Protein AF-A0A1A7ZZP0-F1 (afdb_monomer_lite)

Secondary structure (DSSP, 8-state):
---SSSSTTSS-HHHHHHHHHHHHHHHTT----------TTPPPPHHHHHH----TTS-SS-SSGGGGGGG-HHHHHHHHTT--HHHHTTSTTHHHHHHT--IIIIIHHHHHHHHHTT--HHHHHHHHHH-GGGGGS-HHHHH-

Foldseek 3Di:
DPPPPPPVPPPPPPVVVVVVVVVVVVVVVDPDPDDDPDDPPDDDDPVVVVVPDDPPQDDPDDLFCVSCCVPAPQNVVLVVLVADRVLQSPDPPRSVVSVPDDCPVQPVVLVVLCVVVPDDSNCPNVCCNVPVCSSVDDVVVVVD

InterPro domains:
  IPR038538 MTERF superfamily, mitochondrial/chloroplastic [G3DSA:1.25.70.10] (67-144)

pLDDT: mean 76.79, std 19.68, range [37.91, 97.75]

Structure (mmCIF, N/CA/C/O backbone):
data_AF-A0A1A7ZZP0-F1
#
_entry.id   AF-A0A1A7ZZP0-F1
#
loop_
_atom_site.group_PDB
_atom_site.id
_atom_site.type_symbol
_atom_site.label_atom_id
_atom_site.label_alt_id
_atom_site.label_comp_id
_atom_site.label_asym_id
_atom_site.label_entity_id
_atom_site.label_seq_id
_atom_site.pdbx_PDB_ins_code
_atom_site.Cartn_x
_atom_site.Cartn_y
_atom_site.Cartn_z
_atom_site.occupancy
_atom_site.B_iso_or_equiv
_atom_site.auth_seq_id
_atom_site.auth_comp_id
_atom_site.auth_asym_id
_atom_site.auth_atom_id
_atom_site.pdbx_PDB_model_num
ATOM 1 N N . SER A 1 1 ? -6.442 55.190 -4.902 1.00 51.19 1 SER A N 1
ATOM 2 C CA . SER A 1 1 ? -6.887 53.788 -4.800 1.00 51.19 1 SER A CA 1
ATOM 3 C C . SER A 1 1 ? -5.715 52.978 -4.277 1.00 51.19 1 SER A C 1
ATOM 5 O O . SER A 1 1 ? -4.936 52.459 -5.058 1.00 51.19 1 SER A O 1
ATOM 7 N N . GLU A 1 2 ? -5.529 52.979 -2.956 1.00 49.47 2 GLU A N 1
ATOM 8 C CA . GLU A 1 2 ? -4.396 52.337 -2.263 1.00 49.47 2 GLU A CA 1
ATOM 9 C C . GLU A 1 2 ? -4.888 51.455 -1.101 1.00 49.47 2 GLU A C 1
ATOM 11 O O . GLU A 1 2 ? -4.259 51.347 -0.058 1.00 49.47 2 GLU A O 1
ATOM 16 N N . HIS A 1 3 ? -6.056 50.827 -1.255 1.00 48.59 3 HIS A N 1
ATOM 17 C CA . HIS A 1 3 ? -6.713 50.088 -0.168 1.00 48.59 3 HIS A CA 1
ATOM 18 C C . HIS A 1 3 ? -6.834 48.577 -0.407 1.00 48.59 3 HIS A C 1
ATOM 20 O O . HIS A 1 3 ? -7.658 47.923 0.221 1.00 48.59 3 HIS A O 1
ATOM 26 N N . VAL A 1 4 ? -5.998 47.994 -1.274 1.00 48.88 4 VAL A N 1
ATOM 27 C CA . VAL A 1 4 ? -6.029 46.539 -1.552 1.00 48.88 4 VAL A CA 1
ATOM 28 C C . VAL A 1 4 ? -4.700 45.803 -1.359 1.00 48.88 4 VAL A C 1
ATOM 30 O O . VAL A 1 4 ? -4.682 44.581 -1.413 1.00 48.88 4 VAL A O 1
ATOM 33 N N . ILE A 1 5 ? -3.599 46.487 -1.027 1.00 48.59 5 ILE A N 1
ATOM 34 C CA . ILE A 1 5 ? -2.284 45.824 -0.855 1.00 48.59 5 ILE A CA 1
ATOM 35 C C . ILE A 1 5 ? -1.982 45.484 0.626 1.00 48.59 5 ILE A C 1
ATOM 37 O O . ILE A 1 5 ? -1.009 44.802 0.938 1.00 48.59 5 ILE A O 1
ATOM 41 N N . SER A 1 6 ? -2.841 45.879 1.574 1.00 49.38 6 SER A N 1
ATOM 42 C CA . SER A 1 6 ? -2.564 45.735 3.016 1.00 49.38 6 SER A CA 1
ATOM 43 C C . SER A 1 6 ? -3.443 44.721 3.765 1.00 49.38 6 SER A C 1
ATOM 45 O O . SER A 1 6 ? -3.726 44.916 4.944 1.00 49.38 6 SER A O 1
ATOM 47 N N . LEU A 1 7 ? -3.861 43.626 3.125 1.00 43.75 7 LEU A N 1
ATOM 48 C CA . LEU A 1 7 ? -4.550 42.518 3.821 1.00 43.75 7 LEU A CA 1
ATOM 49 C C . LEU A 1 7 ? -3.836 41.162 3.695 1.00 43.75 7 LEU A C 1
ATOM 51 O O . LEU A 1 7 ? -4.050 40.284 4.522 1.00 43.75 7 LEU A O 1
ATOM 55 N N . GLY A 1 8 ? -2.892 41.016 2.760 1.00 41.84 8 GLY A N 1
ATOM 56 C CA . GLY A 1 8 ? -2.100 39.787 2.595 1.00 41.84 8 GLY A CA 1
ATOM 57 C C . GLY A 1 8 ? -0.967 39.585 3.611 1.00 41.84 8 GLY A C 1
ATOM 58 O O . GLY A 1 8 ? -0.244 38.602 3.517 1.00 41.84 8 GLY A O 1
ATOM 59 N N . ARG A 1 9 ? -0.771 40.502 4.572 1.00 48.88 9 ARG A N 1
ATOM 60 C CA . ARG A 1 9 ? 0.342 40.446 5.547 1.00 48.88 9 ARG A CA 1
ATOM 61 C C . ARG A 1 9 ? -0.066 40.111 6.987 1.00 48.88 9 ARG A C 1
ATOM 63 O O . ARG A 1 9 ? 0.804 40.068 7.852 1.00 48.88 9 ARG A O 1
ATOM 70 N N . TYR A 1 10 ? -1.348 39.849 7.256 1.00 50.09 10 TYR A N 1
ATOM 71 C C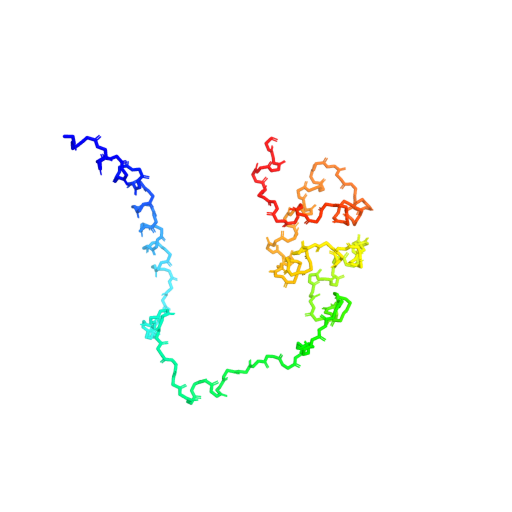A . TYR A 1 10 ? -1.863 39.769 8.634 1.00 50.09 10 TYR A CA 1
ATOM 72 C C . TYR A 1 10 ? -2.475 38.429 9.075 1.00 50.09 10 TYR A C 1
ATOM 74 O O . TYR A 1 10 ? -3.096 38.376 10.130 1.00 50.09 10 TYR A O 1
ATOM 82 N N . LEU A 1 11 ? -2.255 37.326 8.349 1.00 47.84 11 LEU A N 1
ATOM 83 C CA . LEU A 1 11 ? -2.741 35.991 8.754 1.00 47.84 11 LEU A CA 1
ATOM 84 C C . LEU A 1 11 ? -1.645 34.911 8.768 1.00 47.84 11 LEU A C 1
ATOM 86 O O . LEU A 1 11 ? -1.884 33.761 8.428 1.00 47.84 11 LEU A O 1
ATOM 90 N N . MET A 1 12 ? -0.430 35.273 9.183 1.00 48.59 12 MET A N 1
ATOM 91 C CA . MET A 1 12 ? 0.677 34.317 9.378 1.00 48.59 12 MET A CA 1
ATOM 92 C C . MET A 1 12 ? 1.446 34.541 10.691 1.00 48.59 12 MET A C 1
ATOM 94 O O . MET A 1 12 ? 2.585 34.109 10.831 1.00 48.59 12 MET A O 1
ATOM 98 N N . GLN A 1 13 ? 0.843 35.238 11.659 1.00 52.41 13 GLN A N 1
ATOM 99 C CA . GLN A 1 13 ? 1.555 35.697 12.858 1.00 52.41 13 GLN A CA 1
ATOM 100 C C . GLN A 1 13 ? 1.585 34.722 14.060 1.00 52.41 13 GLN A C 1
ATOM 102 O O . GLN A 1 13 ? 2.549 34.817 14.810 1.00 52.41 13 GLN A O 1
ATOM 107 N N . PRO A 1 14 ? 0.665 33.752 14.281 1.00 48.62 14 PRO A N 1
ATOM 108 C CA . PRO A 1 14 ? 0.829 32.832 15.418 1.00 48.62 14 PRO A CA 1
ATOM 109 C C . PRO A 1 14 ? 1.631 31.563 15.078 1.00 48.62 14 PRO A C 1
ATOM 111 O O . PRO A 1 14 ? 2.286 30.997 15.950 1.00 48.62 14 PRO A O 1
ATOM 114 N N . PHE A 1 15 ? 1.632 31.122 13.814 1.00 45.06 15 PHE A N 1
ATOM 115 C CA . PHE A 1 15 ? 2.293 29.868 13.424 1.00 45.06 15 PHE A CA 1
ATOM 116 C C . PHE A 1 15 ? 3.812 29.981 13.369 1.00 45.06 15 PHE A C 1
ATOM 118 O O . PHE A 1 15 ? 4.506 29.005 13.635 1.00 45.06 15 PHE A O 1
ATOM 125 N N . LYS A 1 16 ? 4.342 31.172 13.067 1.00 46.69 16 LYS A N 1
ATOM 126 C CA . LYS A 1 16 ? 5.789 31.367 12.978 1.00 46.69 16 LYS A CA 1
ATOM 127 C C . LYS A 1 16 ? 6.451 31.270 14.350 1.00 46.69 16 LYS A C 1
ATOM 129 O O . LYS A 1 16 ? 7.468 30.604 14.478 1.00 46.69 16 LYS A O 1
ATOM 134 N N . THR A 1 17 ? 5.833 31.846 15.379 1.00 47.41 17 THR A N 1
ATOM 135 C CA . THR A 1 17 ? 6.337 31.752 16.755 1.00 47.41 17 THR A CA 1
ATOM 136 C C . THR A 1 17 ? 6.251 30.325 17.285 1.00 47.41 17 THR A C 1
ATOM 138 O O . THR A 1 17 ? 7.213 29.842 17.868 1.00 47.41 17 THR A O 1
ATOM 141 N N . LEU A 1 18 ? 5.144 29.614 17.030 1.00 50.06 18 LEU A N 1
ATOM 142 C CA . LEU A 1 18 ? 4.997 28.227 17.478 1.00 50.06 18 LEU A CA 1
ATOM 143 C C . LEU A 1 18 ? 5.987 27.283 16.773 1.00 50.06 18 LEU A C 1
ATOM 145 O O . LEU A 1 18 ? 6.545 26.400 17.415 1.00 50.06 18 LEU A O 1
ATOM 149 N N . PHE A 1 19 ? 6.251 27.503 15.480 1.00 55.66 19 PHE A N 1
ATOM 150 C CA . PHE A 1 19 ? 7.248 26.744 14.722 1.00 55.66 19 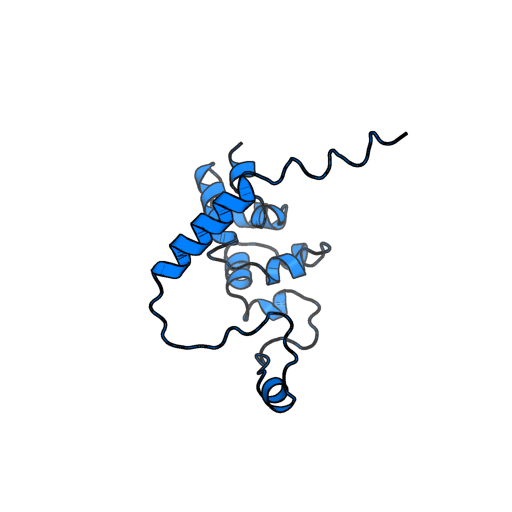PHE A CA 1
ATOM 151 C C . PHE A 1 19 ? 8.677 27.000 15.223 1.00 55.66 19 PHE A C 1
ATOM 153 O O . PHE A 1 19 ? 9.447 26.057 15.363 1.00 55.66 19 PHE A O 1
ATOM 160 N N . ILE A 1 20 ? 9.011 28.252 15.559 1.00 54.09 20 ILE A N 1
ATOM 161 C CA . ILE A 1 20 ? 10.326 28.610 16.114 1.00 54.09 20 ILE A CA 1
ATOM 162 C C . ILE A 1 20 ? 10.528 27.953 17.486 1.00 54.09 20 ILE A C 1
ATOM 164 O O . ILE A 1 20 ? 11.536 27.284 17.689 1.00 54.09 20 ILE A O 1
ATOM 168 N N . VAL A 1 21 ? 9.545 28.035 18.387 1.00 52.88 21 VAL A N 1
ATOM 169 C CA . VAL A 1 21 ? 9.645 27.428 19.728 1.00 52.88 21 VAL A CA 1
ATOM 170 C C . VAL A 1 21 ? 9.718 25.895 19.655 1.00 52.88 21 VAL A C 1
ATOM 172 O O . VAL A 1 21 ? 10.458 25.277 20.418 1.00 52.88 21 VAL A O 1
ATOM 175 N N . LEU A 1 22 ? 9.009 25.264 18.710 1.00 52.28 22 LEU A N 1
ATOM 176 C CA . LEU A 1 22 ? 9.117 23.821 18.462 1.00 52.28 22 LEU A CA 1
ATOM 177 C C . LEU A 1 22 ? 10.481 2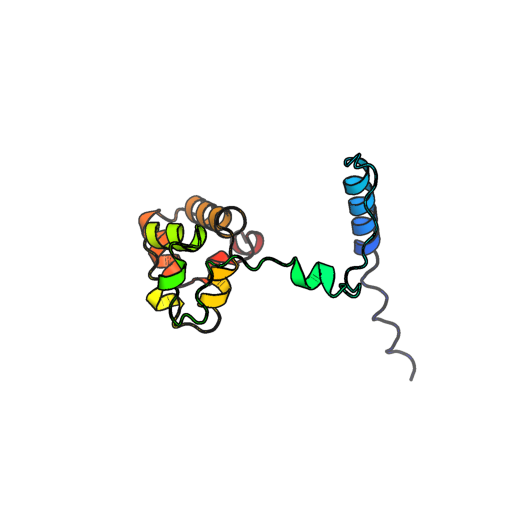3.432 17.874 1.00 52.28 22 LEU A C 1
ATOM 179 O O . LEU A 1 22 ? 11.007 22.386 18.249 1.00 52.28 22 LEU A O 1
ATOM 183 N N . SER A 1 23 ? 11.072 24.269 17.011 1.00 53.06 23 SER A N 1
ATOM 184 C CA . SER A 1 23 ? 12.432 24.044 16.504 1.00 53.06 23 SER A CA 1
ATOM 185 C C . SER A 1 23 ? 13.493 24.189 17.596 1.00 53.06 23 SER A C 1
ATOM 187 O O . SER A 1 23 ? 14.380 23.348 17.680 1.00 53.06 23 SER A O 1
ATOM 189 N N . GLU A 1 24 ? 13.361 25.172 18.494 1.00 53.31 24 GLU A N 1
ATOM 190 C CA . GLU A 1 24 ? 14.285 25.363 19.620 1.00 53.31 24 GLU A CA 1
ATOM 191 C C . GLU A 1 24 ? 14.199 24.207 20.632 1.00 53.31 24 GLU A C 1
ATOM 193 O O . GLU A 1 24 ? 15.219 23.776 21.169 1.00 53.31 24 GLU A O 1
ATOM 198 N N . PHE A 1 25 ? 13.002 23.650 20.855 1.00 51.91 25 PHE A N 1
ATOM 199 C CA . PHE A 1 25 ? 12.802 22.520 21.770 1.00 51.91 25 PHE A CA 1
ATOM 200 C C . PHE A 1 25 ? 13.309 21.182 21.205 1.00 51.91 25 PHE A C 1
ATOM 202 O O . PHE A 1 25 ? 13.854 20.371 21.952 1.00 51.91 25 PHE A O 1
ATOM 209 N N . LEU A 1 26 ? 13.169 20.940 19.895 1.00 48.72 26 LEU A N 1
ATOM 210 C CA . LEU A 1 26 ? 13.696 19.725 19.254 1.00 48.72 26 LEU A CA 1
ATOM 211 C C . LEU A 1 26 ? 15.223 19.746 19.113 1.00 48.72 26 LEU A C 1
ATOM 213 O O . LEU A 1 26 ? 15.847 18.688 19.159 1.00 48.72 26 LEU A O 1
ATOM 217 N N . PHE A 1 27 ? 15.828 20.928 18.981 1.00 46.44 27 PHE A N 1
ATOM 218 C CA . PHE A 1 27 ? 17.273 21.058 18.796 1.00 46.44 27 PHE A CA 1
ATOM 219 C C . PHE A 1 27 ? 18.064 20.848 20.099 1.00 46.44 27 PHE A C 1
ATOM 221 O O . PHE A 1 27 ? 19.194 20.374 20.062 1.00 46.44 27 PHE A O 1
ATOM 228 N N . SER A 1 28 ? 17.472 21.111 21.274 1.00 42.75 28 SER A N 1
ATOM 229 C CA . SER A 1 28 ? 18.193 21.025 22.558 1.00 42.75 28 SER A CA 1
ATOM 230 C C . SER A 1 28 ? 18.411 19.598 23.095 1.00 42.75 28 SER A C 1
ATOM 232 O O . SER A 1 28 ? 19.085 19.448 24.114 1.00 42.75 28 SER A O 1
ATOM 234 N N . SER A 1 29 ? 17.839 18.559 22.475 1.00 43.19 29 SER A N 1
ATOM 235 C CA . SER A 1 29 ? 17.982 17.163 22.938 1.00 43.19 29 SER A CA 1
ATOM 236 C C . SER A 1 29 ? 18.938 16.327 22.085 1.00 43.19 29 SER A C 1
ATOM 238 O O . SER A 1 29 ? 19.056 15.119 22.312 1.00 43.19 29 SER A O 1
ATOM 240 N N . VAL A 1 30 ? 19.611 16.931 21.108 1.00 37.91 30 VAL A N 1
ATOM 241 C CA . VAL A 1 30 ? 20.543 16.218 20.241 1.00 37.91 30 VAL A CA 1
ATOM 242 C C . VAL A 1 30 ? 21.930 16.800 20.458 1.00 37.91 30 VAL A C 1
ATOM 244 O O . VAL A 1 30 ? 22.353 17.729 19.782 1.00 37.91 30 VAL A O 1
ATOM 247 N N . ASP A 1 31 ? 22.614 16.260 21.463 1.00 47.94 31 ASP A N 1
ATOM 248 C CA . ASP A 1 31 ? 24.042 16.475 21.678 1.00 47.94 31 ASP A CA 1
ATOM 249 C C . ASP A 1 31 ? 24.784 15.719 20.559 1.00 47.94 31 ASP A C 1
ATOM 251 O O . ASP A 1 31 ? 25.123 14.541 20.681 1.00 47.94 31 ASP A O 1
ATOM 255 N N . LEU A 1 32 ? 24.879 16.355 19.389 1.00 44.91 32 LEU A N 1
ATOM 256 C CA . LEU A 1 32 ? 25.627 15.880 18.228 1.00 44.91 32 LEU A CA 1
ATOM 257 C C . LEU A 1 32 ? 26.712 16.909 17.925 1.00 44.91 32 LEU A C 1
ATOM 259 O O . LEU A 1 32 ? 26.498 17.879 17.199 1.00 44.91 32 LEU A O 1
ATOM 263 N N . ASP A 1 33 ? 27.877 16.680 18.524 1.00 48.12 33 ASP A N 1
ATOM 264 C CA . ASP A 1 33 ? 29.120 17.354 18.180 1.00 48.12 33 ASP A CA 1
ATOM 265 C C . ASP A 1 33 ? 29.374 17.278 16.664 1.00 48.12 33 ASP A C 1
ATOM 267 O O . ASP A 1 33 ? 29.488 16.194 16.096 1.00 48.12 33 ASP A O 1
ATOM 271 N N . VAL A 1 34 ? 29.513 18.463 16.059 1.00 58.81 34 VAL A N 1
ATOM 272 C CA . VAL A 1 34 ? 30.130 18.755 14.753 1.00 58.81 34 VAL A CA 1
ATOM 273 C C . VAL A 1 34 ? 29.573 17.971 13.556 1.00 58.81 34 VAL A C 1
ATOM 275 O O . VAL A 1 34 ? 30.015 16.870 13.241 1.00 58.81 34 VAL A O 1
ATOM 278 N N . ALA A 1 35 ? 28.714 18.624 12.773 1.00 48.81 35 ALA A N 1
ATOM 279 C CA . ALA A 1 35 ? 28.639 18.407 11.329 1.00 48.81 35 ALA A CA 1
ATOM 280 C C . ALA A 1 35 ? 28.104 19.675 10.649 1.00 48.81 35 ALA A C 1
ATOM 282 O O . ALA A 1 35 ? 27.198 20.324 11.165 1.00 48.81 35 ALA A O 1
ATOM 283 N N . GLU A 1 36 ? 28.730 20.049 9.538 1.00 55.72 36 GLU A N 1
ATOM 284 C CA . GLU A 1 36 ? 28.568 21.320 8.831 1.00 55.72 36 GLU A CA 1
ATOM 285 C C . GLU A 1 36 ? 27.107 21.615 8.443 1.00 55.72 36 GLU A C 1
ATOM 287 O O . GLU A 1 36 ? 26.354 20.721 8.051 1.00 55.72 36 GLU A O 1
ATOM 292 N N . GLU A 1 37 ? 26.698 22.883 8.558 1.00 54.84 37 GLU A N 1
ATOM 293 C CA . GLU A 1 37 ? 25.401 23.372 8.077 1.00 54.84 37 GLU A CA 1
ATOM 294 C C . GLU A 1 37 ? 25.373 23.351 6.537 1.00 54.84 37 GLU A C 1
ATOM 296 O O . GLU A 1 37 ? 25.539 24.383 5.890 1.00 54.84 37 GLU A O 1
ATOM 301 N N . TYR A 1 38 ? 25.172 22.179 5.931 1.00 59.47 38 TYR A N 1
ATOM 302 C CA . TYR A 1 38 ? 24.976 22.068 4.485 1.00 59.47 38 TYR A CA 1
ATOM 303 C C . TYR A 1 38 ? 23.675 22.767 4.084 1.00 59.47 38 TYR A C 1
ATOM 305 O O . TYR A 1 38 ? 22.586 22.468 4.592 1.00 59.47 38 TYR A O 1
ATOM 313 N N . SER A 1 39 ? 23.774 23.718 3.157 1.00 70.06 39 SER A N 1
ATOM 314 C CA . SER A 1 39 ? 22.596 24.397 2.626 1.00 70.06 39 SER A CA 1
ATOM 315 C C . SER A 1 39 ? 21.856 23.453 1.681 1.00 70.06 39 SER A C 1
ATOM 317 O O . SER A 1 39 ? 22.466 22.790 0.850 1.00 70.06 39 SER A O 1
ATOM 319 N N . ALA A 1 40 ? 20.522 23.417 1.738 1.00 73.19 40 ALA A N 1
ATOM 320 C CA . ALA A 1 40 ? 19.711 22.491 0.934 1.00 73.19 40 ALA A CA 1
ATOM 321 C C . ALA A 1 40 ? 19.874 22.638 -0.601 1.00 73.19 40 ALA A C 1
ATOM 323 O O . ALA A 1 40 ? 19.337 21.818 -1.343 1.00 73.19 40 ALA A O 1
ATOM 324 N N . LEU A 1 41 ? 20.563 23.685 -1.074 1.00 72.94 41 LEU A N 1
ATOM 325 C CA . LEU A 1 41 ? 20.848 23.969 -2.487 1.00 72.94 41 LEU A CA 1
ATOM 326 C C . LEU A 1 41 ? 22.353 24.086 -2.785 1.00 72.94 41 LEU A C 1
ATOM 328 O O . LEU A 1 41 ? 22.733 24.754 -3.745 1.00 72.94 41 LEU A O 1
ATOM 332 N N . GLU A 1 42 ? 23.208 23.508 -1.949 1.00 79.75 42 GLU A N 1
ATOM 333 C CA . GLU A 1 42 ? 24.646 23.501 -2.196 1.00 79.75 42 GLU A CA 1
ATOM 334 C C . GLU A 1 42 ? 24.999 22.655 -3.428 1.00 79.75 42 GLU A C 1
ATOM 336 O O . GLU A 1 42 ? 24.393 21.613 -3.692 1.00 79.75 42 GLU A O 1
ATOM 341 N N . GLU A 1 43 ? 25.938 23.157 -4.230 1.00 82.00 43 GLU A N 1
ATOM 342 C CA . GLU A 1 43 ? 26.407 22.477 -5.434 1.00 82.00 43 GLU A CA 1
ATOM 343 C C . GLU A 1 43 ? 27.270 21.281 -5.025 1.00 82.00 43 GLU A C 1
ATOM 345 O O . GLU A 1 43 ? 28.269 21.438 -4.327 1.00 82.00 43 GLU A O 1
ATOM 350 N N . ILE A 1 44 ? 26.862 20.084 -5.443 1.00 81.38 44 ILE A N 1
ATOM 351 C CA . ILE A 1 44 ? 27.584 18.845 -5.148 1.00 81.38 44 ILE A CA 1
ATOM 352 C C . ILE A 1 44 ? 28.812 18.771 -6.061 1.00 81.38 44 ILE A C 1
ATOM 354 O O . ILE A 1 44 ? 28.700 18.988 -7.269 1.00 81.38 44 ILE A O 1
ATOM 358 N N . SER A 1 45 ? 29.965 18.435 -5.486 1.00 84.31 45 SER A N 1
ATOM 359 C CA . SER A 1 45 ? 31.217 18.231 -6.220 1.00 84.31 45 SER A CA 1
ATOM 360 C C . SER A 1 45 ? 31.175 16.982 -7.124 1.00 84.31 45 SER A C 1
ATOM 362 O O . SER A 1 45 ? 30.403 16.048 -6.884 1.00 84.31 45 SER A O 1
ATOM 364 N N . ASP A 1 46 ? 32.002 16.932 -8.176 1.00 80.44 46 ASP A N 1
ATOM 365 C CA . ASP A 1 46 ? 32.035 15.798 -9.120 1.00 80.44 46 ASP A CA 1
ATOM 366 C C . ASP A 1 46 ? 32.393 14.472 -8.415 1.00 80.44 46 ASP A C 1
ATOM 368 O O . ASP A 1 46 ? 31.891 13.399 -8.770 1.00 80.44 46 ASP A O 1
ATOM 372 N N . GLU A 1 47 ? 33.246 14.536 -7.390 1.00 81.88 47 GLU A N 1
ATOM 373 C CA . GLU A 1 47 ? 33.652 13.400 -6.568 1.00 81.88 47 GLU A CA 1
ATOM 374 C C . GLU A 1 47 ? 32.525 12.869 -5.673 1.00 81.88 47 GLU A C 1
ATOM 376 O O . GLU A 1 47 ? 32.357 11.651 -5.558 1.00 81.88 47 GLU A O 1
ATOM 381 N N . GLU A 1 48 ? 31.718 13.750 -5.080 1.00 76.88 48 GLU A N 1
ATOM 382 C CA . GLU A 1 48 ? 30.562 13.359 -4.272 1.00 76.88 48 GLU A CA 1
ATOM 383 C C . GLU A 1 48 ? 29.434 12.826 -5.145 1.00 76.88 48 GLU A C 1
ATOM 385 O O . GLU A 1 48 ? 28.816 11.814 -4.804 1.00 76.88 48 GLU A O 1
ATOM 390 N N . ALA A 1 49 ? 29.214 13.437 -6.311 1.00 79.62 49 ALA A N 1
ATOM 391 C CA . ALA A 1 49 ? 28.250 12.956 -7.291 1.00 79.62 49 ALA A CA 1
ATOM 392 C C . ALA A 1 49 ? 28.556 11.508 -7.717 1.00 79.62 49 ALA A C 1
ATOM 394 O O . ALA A 1 49 ? 27.643 10.684 -7.819 1.00 79.62 49 ALA A O 1
ATOM 395 N N . ALA A 1 50 ? 29.836 11.164 -7.894 1.00 77.50 50 ALA A N 1
ATOM 396 C CA . ALA A 1 50 ? 30.271 9.802 -8.207 1.00 77.50 50 ALA A CA 1
ATOM 397 C C . ALA A 1 50 ? 30.046 8.796 -7.056 1.00 77.50 50 ALA A C 1
ATOM 399 O O . ALA A 1 50 ? 29.977 7.589 -7.301 1.00 77.50 50 ALA A O 1
ATOM 400 N N . GLY A 1 51 ? 29.916 9.273 -5.812 1.00 73.44 51 GLY A N 1
ATOM 401 C CA . GLY A 1 51 ? 29.643 8.463 -4.622 1.00 73.44 51 GLY A CA 1
ATOM 402 C C . GLY A 1 51 ? 28.160 8.157 -4.379 1.00 73.44 51 GLY A C 1
ATOM 403 O O . GLY A 1 51 ? 27.844 7.294 -3.555 1.00 73.44 51 GLY A O 1
ATOM 404 N N . ILE A 1 52 ? 27.242 8.816 -5.098 1.00 72.81 52 ILE A N 1
ATOM 405 C CA . ILE A 1 52 ? 25.797 8.584 -4.983 1.00 72.81 52 ILE A CA 1
ATOM 406 C C . ILE A 1 52 ? 25.462 7.203 -5.564 1.00 72.81 52 ILE A C 1
ATOM 408 O O . ILE A 1 52 ? 25.230 7.021 -6.759 1.00 72.81 52 ILE A O 1
ATOM 412 N N . SER A 1 53 ? 25.430 6.198 -4.692 1.00 68.50 53 SER A N 1
ATOM 413 C CA . SER A 1 53 ? 25.051 4.836 -5.057 1.00 68.50 53 SER A CA 1
ATOM 414 C C . SER A 1 53 ? 23.538 4.743 -5.226 1.00 68.50 53 SER A C 1
ATOM 416 O O . SER A 1 53 ? 22.783 4.752 -4.251 1.00 68.50 53 SER A O 1
ATOM 418 N N . ILE A 1 54 ? 23.073 4.638 -6.472 1.00 66.25 54 ILE A N 1
ATOM 419 C CA . ILE A 1 54 ? 21.678 4.280 -6.730 1.00 66.25 54 ILE A CA 1
ATOM 420 C C . ILE A 1 54 ? 21.512 2.794 -6.396 1.00 66.25 54 ILE A C 1
ATOM 422 O O . ILE A 1 54 ? 22.232 1.966 -6.963 1.00 66.25 54 ILE A O 1
ATOM 426 N N . PRO A 1 55 ? 20.571 2.408 -5.512 1.00 59.84 55 PRO A N 1
ATOM 427 C CA . PRO A 1 55 ? 20.343 1.004 -5.210 1.00 59.84 55 PRO A CA 1
ATOM 428 C C . PRO A 1 55 ? 19.989 0.258 -6.503 1.00 59.84 55 PRO A C 1
ATOM 430 O O . PRO A 1 55 ? 18.949 0.498 -7.117 1.00 59.84 55 PRO A O 1
ATOM 433 N N . ALA A 1 56 ? 20.857 -0.678 -6.899 1.00 60.34 56 ALA A N 1
ATOM 434 C CA . ALA A 1 56 ? 20.818 -1.400 -8.177 1.00 60.34 56 ALA A CA 1
ATOM 435 C C . ALA A 1 56 ? 19.555 -2.257 -8.406 1.00 60.34 56 ALA A C 1
ATOM 437 O O . ALA A 1 56 ? 19.418 -2.913 -9.436 1.00 60.34 56 ALA A O 1
ATOM 438 N N . ASN A 1 57 ? 18.629 -2.284 -7.447 1.00 62.47 57 ASN A N 1
ATOM 439 C CA . ASN A 1 57 ? 17.451 -3.134 -7.489 1.00 62.47 57 ASN A CA 1
ATOM 440 C C . ASN A 1 57 ? 16.249 -2.482 -8.193 1.00 62.47 57 ASN A C 1
ATOM 442 O O . ASN A 1 57 ? 15.218 -3.126 -8.338 1.00 62.47 57 ASN A O 1
ATOM 446 N N . ILE A 1 58 ? 16.302 -1.232 -8.649 1.00 58.53 58 ILE A N 1
ATOM 447 C CA . ILE A 1 58 ? 15.140 -0.620 -9.317 1.00 58.53 58 ILE A CA 1
ATOM 448 C C . ILE A 1 58 ? 15.119 -1.062 -10.796 1.00 58.53 58 ILE A C 1
ATOM 450 O O . ILE A 1 58 ? 16.110 -0.854 -11.494 1.00 58.53 58 ILE A O 1
ATOM 454 N N . PRO A 1 59 ? 14.035 -1.692 -11.305 1.00 58.38 59 PRO A N 1
ATOM 455 C CA . PRO A 1 59 ? 13.955 -2.042 -12.718 1.00 58.38 59 PRO A CA 1
ATOM 456 C C . PRO A 1 59 ? 14.031 -0.763 -13.577 1.00 58.38 59 PRO A C 1
ATOM 458 O O . PRO A 1 59 ? 13.332 0.203 -13.265 1.00 58.38 59 PRO A O 1
ATOM 461 N N . PRO A 1 60 ? 14.836 -0.746 -14.657 1.00 59.41 60 PRO A N 1
ATOM 462 C CA . PRO A 1 60 ? 15.155 0.470 -15.418 1.00 59.41 60 PRO A CA 1
ATOM 463 C C . PRO A 1 60 ? 13.944 1.093 -16.132 1.00 59.41 60 PRO A C 1
ATOM 465 O O . PRO A 1 60 ? 13.923 2.292 -16.386 1.00 59.41 60 PRO A O 1
ATOM 468 N N . ALA A 1 61 ? 12.920 0.292 -16.423 1.00 58.53 61 ALA A N 1
ATOM 469 C CA . ALA A 1 61 ? 11.581 0.732 -16.785 1.00 58.53 61 ALA A CA 1
ATOM 470 C C . ALA A 1 61 ? 10.644 -0.450 -16.539 1.00 58.53 61 ALA A C 1
ATOM 472 O O . ALA A 1 61 ? 10.791 -1.497 -17.167 1.00 58.53 61 ALA A O 1
ATOM 473 N N . SER A 1 62 ? 9.706 -0.306 -15.611 1.00 57.12 62 SER A N 1
ATOM 474 C CA . SER A 1 62 ? 8.655 -1.297 -15.407 1.00 57.12 62 SER A CA 1
ATOM 475 C C . SER A 1 62 ? 7.307 -0.678 -15.746 1.00 57.12 62 SER A C 1
ATOM 477 O O . SER A 1 62 ? 7.031 0.482 -15.436 1.00 57.12 62 SER A O 1
ATOM 479 N N . ASN A 1 63 ? 6.479 -1.464 -16.424 1.00 66.81 63 ASN A N 1
ATOM 480 C CA . ASN A 1 63 ? 5.111 -1.120 -16.788 1.00 66.81 63 ASN A CA 1
ATOM 481 C C . ASN A 1 63 ? 4.080 -1.736 -15.828 1.00 66.81 63 ASN A C 1
ATOM 483 O O . ASN A 1 63 ? 2.882 -1.571 -16.058 1.00 66.81 63 ASN A O 1
ATOM 487 N N . SER A 1 64 ? 4.517 -2.441 -14.775 1.00 82.44 64 SER A N 1
ATOM 488 C CA . SER A 1 64 ? 3.619 -3.089 -13.821 1.00 82.44 64 SER A CA 1
ATOM 489 C C . SER A 1 64 ? 4.139 -3.037 -12.390 1.00 82.44 64 SER A C 1
ATOM 491 O O . SER A 1 64 ? 5.301 -3.306 -12.104 1.00 82.44 64 SER A O 1
ATOM 493 N N . LEU A 1 65 ? 3.227 -2.809 -11.444 1.00 85.56 65 LEU A N 1
ATOM 494 C CA . LEU A 1 65 ? 3.531 -2.878 -10.014 1.00 85.56 65 LEU A CA 1
ATOM 495 C C . LEU A 1 65 ? 4.038 -4.260 -9.583 1.00 85.56 65 LEU A C 1
ATOM 497 O O . LEU A 1 65 ? 4.700 -4.362 -8.552 1.00 85.56 65 LEU A O 1
ATOM 501 N N . ARG A 1 66 ? 3.755 -5.313 -10.363 1.00 84.12 66 ARG A N 1
ATOM 502 C CA . ARG A 1 66 ? 4.244 -6.673 -10.100 1.00 84.12 66 ARG A CA 1
ATOM 503 C C . ARG A 1 66 ? 5.765 -6.734 -9.972 1.00 84.12 66 ARG A C 1
ATOM 505 O O . ARG A 1 66 ? 6.248 -7.400 -9.065 1.00 84.12 66 ARG A O 1
ATOM 512 N N . ASP A 1 67 ? 6.501 -5.988 -10.793 1.00 85.25 67 ASP A N 1
ATOM 513 C CA . ASP A 1 67 ? 7.973 -6.027 -10.807 1.00 85.25 67 ASP A CA 1
ATOM 514 C C . ASP A 1 67 ? 8.607 -5.383 -9.559 1.00 85.25 67 ASP A C 1
ATOM 516 O O . ASP A 1 67 ? 9.819 -5.482 -9.336 1.00 85.25 67 ASP A O 1
ATOM 520 N N . TYR A 1 68 ? 7.790 -4.706 -8.745 1.00 83.31 68 TYR A N 1
ATOM 521 C CA . TYR A 1 68 ? 8.193 -4.043 -7.508 1.00 83.31 68 TYR A CA 1
ATOM 522 C C . TYR A 1 68 ? 7.727 -4.769 -6.245 1.00 83.31 68 TYR A C 1
ATOM 524 O O . TYR A 1 68 ? 8.141 -4.376 -5.156 1.00 83.31 68 TYR A O 1
ATOM 532 N N . VAL A 1 69 ? 6.885 -5.806 -6.354 1.00 86.25 69 VAL A N 1
ATOM 533 C CA . VAL A 1 69 ? 6.331 -6.502 -5.178 1.00 86.25 69 VAL A CA 1
ATOM 534 C C . VAL A 1 69 ? 7.457 -7.046 -4.303 1.00 86.25 69 VAL A C 1
ATOM 536 O O . VAL A 1 69 ? 7.505 -6.716 -3.123 1.00 86.25 69 VAL A O 1
ATOM 539 N N . ASP A 1 70 ? 8.433 -7.733 -4.897 1.00 82.56 70 ASP A N 1
ATOM 540 C CA . ASP A 1 70 ? 9.569 -8.330 -4.176 1.00 82.56 70 ASP A CA 1
ATOM 541 C C . ASP A 1 70 ? 10.563 -7.293 -3.613 1.00 82.56 70 ASP A C 1
ATOM 543 O O . ASP A 1 70 ? 11.534 -7.643 -2.946 1.00 82.56 70 ASP A O 1
ATOM 547 N N . LYS A 1 71 ? 10.345 -6.004 -3.897 1.00 86.94 71 LYS A N 1
ATOM 548 C CA . LYS A 1 71 ? 11.250 -4.893 -3.563 1.00 86.94 71 LYS A CA 1
ATOM 549 C C . LYS A 1 71 ? 10.633 -3.904 -2.580 1.00 86.94 71 LYS A C 1
ATOM 551 O O . LYS A 1 71 ? 11.356 -3.127 -1.967 1.00 86.94 71 LYS A O 1
ATOM 556 N N . SER A 1 72 ? 9.309 -3.915 -2.451 1.00 90.00 72 SER A N 1
ATOM 557 C CA . SER A 1 72 ? 8.548 -3.027 -1.580 1.00 90.00 72 SER A CA 1
ATOM 558 C C . SER A 1 72 ? 7.770 -3.853 -0.565 1.00 90.00 72 SER A C 1
ATOM 560 O O . SER A 1 72 ? 6.831 -4.579 -0.909 1.00 90.00 72 SER A O 1
ATOM 562 N N . GLU A 1 73 ? 8.127 -3.693 0.708 1.00 94.25 73 GLU A N 1
ATOM 563 C CA . GLU A 1 73 ? 7.393 -4.295 1.821 1.00 94.25 73 GLU A CA 1
ATOM 564 C C . GLU A 1 73 ? 5.912 -3.885 1.793 1.00 94.25 73 GLU A C 1
ATOM 566 O O . GLU A 1 73 ? 5.026 -4.726 1.964 1.00 94.25 73 GLU A O 1
ATOM 571 N N . THR A 1 74 ? 5.634 -2.612 1.492 1.00 96.31 74 THR A N 1
ATOM 572 C CA . THR A 1 74 ? 4.276 -2.078 1.356 1.00 96.31 74 THR A CA 1
ATOM 573 C C . THR A 1 74 ? 3.477 -2.833 0.298 1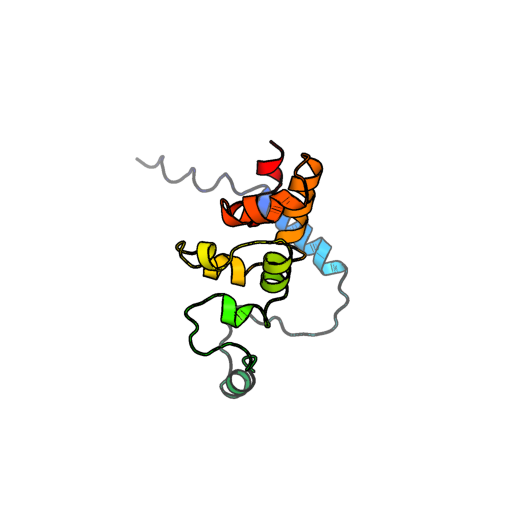.00 96.31 74 THR A C 1
ATOM 575 O O . THR A 1 74 ? 2.389 -3.330 0.593 1.00 96.31 74 THR A O 1
ATOM 578 N N . LEU A 1 75 ? 4.006 -2.975 -0.923 1.00 96.12 75 LEU A N 1
ATOM 579 C CA . LEU A 1 75 ? 3.306 -3.690 -1.995 1.00 96.12 75 LEU A CA 1
ATOM 580 C C . LEU A 1 75 ? 3.116 -5.175 -1.667 1.00 96.12 75 LEU A C 1
ATOM 582 O O . LEU A 1 75 ? 2.025 -5.703 -1.890 1.00 96.12 75 LEU A O 1
ATOM 586 N N . THR A 1 76 ? 4.127 -5.827 -1.084 1.00 95.75 76 THR A N 1
ATOM 587 C CA . THR A 1 76 ? 4.025 -7.220 -0.619 1.00 95.75 76 THR A CA 1
ATOM 588 C C . THR A 1 76 ? 2.872 -7.392 0.369 1.00 95.75 76 THR A C 1
ATOM 590 O O . THR A 1 76 ? 2.009 -8.254 0.184 1.00 95.75 76 THR A O 1
ATOM 593 N N . LYS A 1 77 ? 2.796 -6.541 1.395 1.00 96.50 77 LYS A N 1
ATOM 594 C CA . LYS A 1 77 ? 1.735 -6.609 2.407 1.00 96.50 77 LYS A CA 1
ATOM 595 C C . LYS A 1 77 ? 0.357 -6.277 1.833 1.00 96.50 77 LYS A C 1
ATOM 597 O O . LYS A 1 77 ? -0.625 -6.913 2.207 1.00 96.50 77 LYS A O 1
ATOM 602 N N . LEU A 1 78 ? 0.258 -5.340 0.888 1.00 96.50 78 LEU A N 1
ATOM 603 C CA . LEU A 1 78 ? -1.003 -5.059 0.190 1.00 96.50 78 LEU A CA 1
ATOM 604 C C . LEU A 1 78 ? -1.498 -6.281 -0.601 1.00 96.50 78 LEU A C 1
ATOM 606 O O . LEU A 1 78 ? -2.688 -6.594 -0.555 1.00 96.50 78 LEU A O 1
ATOM 610 N N . VAL A 1 79 ? -0.607 -7.023 -1.266 1.00 95.44 79 VAL A N 1
ATOM 611 C CA . VAL A 1 79 ? -0.972 -8.286 -1.932 1.00 95.44 79 VAL A CA 1
ATOM 612 C C . VAL A 1 79 ? -1.452 -9.326 -0.917 1.00 95.44 79 VAL A C 1
ATOM 614 O O . VAL A 1 79 ? -2.484 -9.956 -1.141 1.00 95.44 79 VAL A O 1
ATOM 617 N N . GLN A 1 80 ? -0.768 -9.467 0.222 1.00 95.31 80 GLN A N 1
ATOM 618 C CA . GLN A 1 80 ? -1.179 -10.378 1.301 1.00 95.31 80 GLN A CA 1
ATOM 619 C C . GLN A 1 80 ? -2.552 -10.019 1.894 1.00 95.31 80 GLN A C 1
ATOM 621 O O . GLN A 1 80 ? -3.308 -10.908 2.28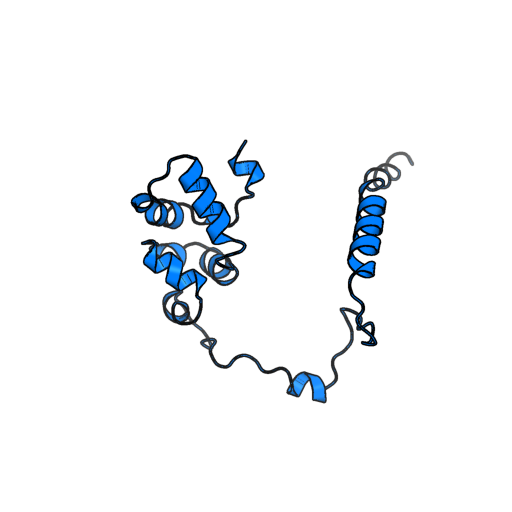0 1.00 95.31 80 GLN A O 1
ATOM 626 N N . LEU A 1 81 ? -2.911 -8.732 1.909 1.00 95.75 81 LEU A N 1
ATOM 627 C CA . LEU A 1 81 ? -4.243 -8.245 2.292 1.00 95.75 81 LEU A CA 1
ATOM 628 C C . LEU A 1 81 ? -5.325 -8.509 1.227 1.00 95.75 81 LEU A C 1
ATOM 630 O O . LEU A 1 81 ? -6.491 -8.185 1.453 1.00 95.75 81 LEU A O 1
ATOM 634 N N . GLY A 1 82 ? -4.968 -9.079 0.073 1.00 95.88 82 GLY A N 1
ATOM 635 C CA . GLY A 1 82 ? -5.890 -9.370 -1.025 1.00 95.88 82 GLY A CA 1
ATOM 636 C C . GLY A 1 82 ? -6.162 -8.175 -1.942 1.00 95.88 82 GLY A C 1
ATOM 637 O O . GLY A 1 82 ? -7.211 -8.120 -2.585 1.00 95.88 82 GLY A O 1
ATOM 638 N N . VAL A 1 83 ? -5.255 -7.194 -2.001 1.00 96.94 83 VAL A N 1
ATOM 639 C CA . VAL A 1 83 ? -5.384 -6.044 -2.907 1.00 96.94 83 VAL A CA 1
ATOM 640 C C . VAL A 1 83 ? -5.005 -6.438 -4.335 1.00 96.94 83 VAL A C 1
ATOM 642 O O . VAL A 1 83 ? -3.927 -6.970 -4.598 1.00 96.94 83 VAL A O 1
ATOM 645 N N . HIS A 1 84 ? -5.865 -6.114 -5.300 1.00 95.31 84 HIS A N 1
ATOM 646 C CA . HIS A 1 84 ? -5.596 -6.371 -6.714 1.00 95.31 84 HIS A CA 1
ATOM 647 C C . HIS A 1 84 ? -4.773 -5.241 -7.349 1.00 95.31 84 HIS A C 1
ATOM 649 O O . HIS A 1 84 ? -5.329 -4.358 -8.007 1.00 95.31 84 HIS A O 1
ATOM 655 N N . LEU A 1 85 ? -3.444 -5.293 -7.205 1.00 94.38 85 LEU A N 1
ATOM 656 C CA . LEU A 1 85 ? -2.526 -4.273 -7.743 1.00 94.38 85 LEU A CA 1
ATOM 657 C C . LEU A 1 85 ? -2.711 -4.011 -9.247 1.00 94.38 85 LEU A C 1
ATOM 659 O O . LEU A 1 85 ? -2.645 -2.864 -9.677 1.00 94.38 85 LEU A O 1
ATOM 663 N N . TRP A 1 86 ? -3.052 -5.039 -10.030 1.00 92.88 86 TRP A N 1
ATOM 664 C CA . TRP A 1 86 ? -3.297 -4.908 -11.473 1.00 92.88 86 TRP A CA 1
ATOM 665 C C . TRP A 1 86 ? -4.484 -3.997 -11.828 1.00 92.88 86 TRP A C 1
ATOM 667 O O . TRP A 1 86 ? -4.545 -3.458 -12.930 1.00 92.88 86 TRP A O 1
ATOM 677 N N . LYS A 1 87 ? -5.449 -3.815 -10.914 1.00 93.88 87 LYS A N 1
ATOM 678 C CA . LYS A 1 87 ? -6.539 -2.837 -11.080 1.00 93.88 87 LYS A CA 1
ATOM 679 C C . LYS A 1 87 ? -6.101 -1.432 -10.683 1.00 93.88 87 LYS A C 1
ATOM 681 O O . LYS A 1 87 ? -6.624 -0.457 -11.213 1.00 93.88 87 LYS A O 1
ATOM 686 N N . LEU A 1 88 ? -5.187 -1.335 -9.720 1.00 94.56 88 LEU A N 1
ATOM 687 C CA . LEU A 1 88 ? -4.690 -0.068 -9.196 1.00 94.56 88 LEU A CA 1
ATOM 688 C C . LEU A 1 88 ? -3.696 0.582 -10.161 1.00 94.56 88 LEU A C 1
ATOM 690 O O . LEU A 1 88 ? -3.787 1.783 -10.383 1.00 94.56 88 LEU A O 1
ATOM 694 N N . GLU A 1 89 ? -2.826 -0.199 -10.806 1.00 92.38 89 GLU A N 1
ATOM 695 C CA . GLU A 1 89 ? -1.862 0.306 -11.798 1.00 92.38 89 GLU A CA 1
ATOM 696 C C . GLU A 1 89 ? -2.527 0.900 -13.053 1.00 92.38 89 GLU A C 1
ATOM 698 O O . GLU A 1 89 ? -1.948 1.761 -13.704 1.00 92.38 89 GLU A O 1
ATOM 703 N N . GLN A 1 90 ? -3.769 0.507 -13.359 1.00 91.38 90 GLN A N 1
ATOM 704 C CA . GLN A 1 90 ? -4.551 1.079 -14.465 1.00 91.38 90 GLN A CA 1
ATOM 705 C C . GLN A 1 90 ? -5.090 2.482 -14.164 1.00 91.38 90 GLN A C 1
ATOM 707 O O . GLN A 1 90 ? -5.533 3.181 -15.075 1.00 91.38 90 GLN A O 1
ATOM 712 N N . ARG A 1 91 ? -5.114 2.891 -12.890 1.00 92.25 91 ARG A N 1
ATOM 713 C CA . ARG A 1 91 ? -5.623 4.203 -12.490 1.00 92.25 91 ARG A CA 1
ATOM 714 C C . ARG A 1 91 ? -4.490 5.230 -12.533 1.00 92.25 91 ARG A C 1
ATOM 716 O O . ARG A 1 91 ? -3.416 4.968 -11.985 1.00 92.25 91 ARG A O 1
ATOM 723 N N . PRO A 1 92 ? -4.723 6.420 -13.114 1.00 90.19 92 PRO A N 1
ATOM 724 C CA . PRO A 1 92 ? -3.702 7.456 -13.177 1.00 90.19 92 PRO A CA 1
ATOM 725 C C . PRO A 1 92 ? -3.236 7.823 -11.766 1.00 90.19 92 PRO A C 1
ATOM 727 O O . PRO A 1 92 ? -4.047 7.947 -10.849 1.00 90.19 92 PRO A O 1
ATOM 730 N N . ASN A 1 93 ? -1.924 7.992 -11.603 1.00 90.88 93 ASN A N 1
ATOM 731 C CA . ASN A 1 93 ? -1.249 8.376 -10.357 1.00 90.88 93 ASN A CA 1
ATOM 732 C C . ASN A 1 93 ? -1.346 7.379 -9.188 1.00 90.88 93 ASN A C 1
ATOM 734 O O . ASN A 1 93 ? -0.676 7.580 -8.181 1.00 90.88 93 ASN A O 1
ATOM 738 N N . VAL A 1 94 ? -2.119 6.294 -9.288 1.00 94.50 94 VAL A N 1
ATOM 739 C CA . VAL A 1 94 ? -2.264 5.342 -8.175 1.00 94.50 94 VAL A CA 1
ATOM 740 C C . VAL A 1 94 ? -1.027 4.461 -8.040 1.00 94.50 94 VAL A C 1
ATOM 742 O O . VAL A 1 94 ? -0.552 4.259 -6.929 1.00 94.50 94 VAL A O 1
ATOM 745 N N . GLY A 1 95 ? -0.459 3.971 -9.146 1.00 92.50 95 GLY A N 1
ATOM 746 C CA . GLY A 1 95 ? 0.767 3.168 -9.086 1.00 92.50 95 GLY A CA 1
ATOM 747 C C . GLY A 1 95 ? 1.939 3.928 -8.458 1.00 92.50 95 GLY A C 1
ATOM 748 O O . GLY A 1 95 ? 2.576 3.430 -7.534 1.00 92.50 95 GLY A O 1
ATOM 749 N N . SER A 1 96 ? 2.168 5.169 -8.895 1.00 91.44 96 SER A N 1
ATOM 750 C CA . SER A 1 96 ? 3.207 6.034 -8.326 1.00 91.44 96 SER A CA 1
ATOM 751 C C . SER A 1 96 ? 2.913 6.441 -6.881 1.00 91.44 96 SER A C 1
ATOM 753 O O . SER A 1 96 ? 3.845 6.519 -6.086 1.00 91.44 96 SER A O 1
ATOM 755 N N . MET A 1 97 ? 1.643 6.658 -6.520 1.00 94.94 97 MET A N 1
ATOM 756 C CA . MET A 1 97 ? 1.233 6.887 -5.132 1.00 94.94 97 MET A CA 1
ATOM 757 C C . MET A 1 97 ? 1.605 5.695 -4.246 1.00 94.94 97 MET A C 1
ATOM 759 O O . MET A 1 97 ? 2.267 5.892 -3.237 1.00 94.94 97 MET A O 1
ATOM 763 N N . LEU A 1 98 ? 1.240 4.467 -4.632 1.00 95.44 98 LEU A N 1
ATOM 764 C CA . LEU A 1 98 ? 1.506 3.265 -3.830 1.00 95.44 98 LEU A CA 1
ATOM 765 C C . LEU A 1 98 ? 3.001 3.009 -3.614 1.00 95.44 98 LEU A C 1
ATOM 767 O O . LEU A 1 98 ? 3.385 2.564 -2.538 1.00 95.44 98 LEU A O 1
ATOM 771 N N . LEU A 1 99 ? 3.838 3.306 -4.612 1.00 92.56 99 LEU A N 1
ATOM 772 C CA . LEU A 1 99 ? 5.294 3.147 -4.516 1.00 92.56 99 LEU A CA 1
ATOM 773 C C . LEU A 1 99 ? 5.953 4.110 -3.518 1.00 92.56 99 LEU A C 1
ATOM 775 O O . LEU A 1 99 ? 7.073 3.851 -3.091 1.00 92.56 99 LEU A O 1
ATOM 779 N N . ARG A 1 100 ? 5.287 5.215 -3.167 1.00 93.50 100 ARG A N 1
ATOM 780 C CA . ARG A 1 100 ? 5.798 6.222 -2.224 1.00 93.50 100 ARG A CA 1
ATOM 781 C C . ARG A 1 100 ? 5.375 5.976 -0.777 1.00 93.50 100 ARG A C 1
ATOM 783 O O . ARG A 1 100 ? 5.861 6.681 0.095 1.00 93.50 100 ARG A O 1
ATOM 790 N N . LEU A 1 101 ? 4.463 5.033 -0.538 1.00 95.94 101 LEU A N 1
ATOM 791 C CA . LEU A 1 101 ? 3.924 4.769 0.794 1.00 95.94 101 LEU A CA 1
ATOM 792 C C . LEU A 1 101 ? 4.861 3.879 1.610 1.00 95.94 101 LEU A C 1
ATOM 794 O O . LEU A 1 101 ? 5.267 2.803 1.155 1.00 95.94 101 LEU A O 1
ATOM 798 N N . ASP A 1 102 ? 5.082 4.266 2.859 1.00 95.88 102 ASP A N 1
ATOM 799 C CA . ASP A 1 102 ? 5.620 3.386 3.888 1.00 95.88 102 ASP A CA 1
ATOM 800 C C . ASP A 1 102 ? 4.486 2.624 4.588 1.00 95.88 102 ASP A C 1
ATOM 802 O O . ASP A 1 102 ? 3.425 3.164 4.923 1.00 95.88 102 ASP A O 1
ATOM 806 N N . PHE A 1 103 ? 4.683 1.324 4.809 1.00 96.31 103 PHE A N 1
ATOM 807 C CA . PHE A 1 103 ? 3.624 0.501 5.378 1.00 96.31 103 PHE A CA 1
ATOM 808 C C . PHE A 1 103 ? 3.283 0.905 6.817 1.00 96.31 103 PHE A C 1
ATOM 810 O O . PHE A 1 103 ? 2.112 0.875 7.194 1.00 96.31 103 PHE A O 1
ATOM 817 N N . ASN A 1 104 ? 4.278 1.246 7.632 1.00 96.31 104 ASN A N 1
ATOM 818 C CA . ASN A 1 104 ? 4.090 1.470 9.061 1.00 96.31 104 ASN A CA 1
ATOM 819 C C . ASN A 1 104 ? 3.571 2.881 9.344 1.00 96.31 104 ASN A C 1
ATOM 821 O O . ASN A 1 104 ? 2.697 3.032 10.197 1.00 96.31 104 ASN A O 1
ATOM 825 N N . THR A 1 105 ? 4.070 3.895 8.635 1.00 95.50 105 THR A N 1
ATOM 826 C CA . THR A 1 105 ? 3.664 5.290 8.857 1.00 95.50 105 THR A CA 1
ATOM 827 C C . THR A 1 105 ? 2.424 5.673 8.062 1.00 95.50 105 THR A C 1
ATOM 829 O O . THR A 1 105 ? 1.576 6.411 8.567 1.00 95.50 105 THR A O 1
ATOM 832 N N . ASP A 1 106 ? 2.266 5.147 6.844 1.00 95.19 106 ASP A N 1
ATOM 833 C CA . ASP A 1 106 ? 1.166 5.551 5.975 1.00 95.19 106 ASP A CA 1
ATOM 834 C C . ASP A 1 106 ? 0.028 4.536 6.013 1.00 95.19 106 ASP A C 1
ATOM 836 O O . ASP A 1 106 ? -1.098 4.885 6.352 1.00 95.19 106 ASP A O 1
ATOM 840 N N . VAL A 1 107 ? 0.289 3.262 5.728 1.00 96.69 107 VAL A N 1
ATOM 841 C CA . VAL A 1 107 ? -0.786 2.276 5.511 1.00 96.69 107 VAL A CA 1
ATOM 842 C C . VAL A 1 107 ? -1.409 1.780 6.820 1.00 96.69 107 VAL A C 1
ATOM 844 O O . VAL A 1 107 ? -2.634 1.808 6.976 1.00 96.69 107 VAL A O 1
ATOM 847 N N . ALA A 1 108 ? -0.592 1.327 7.771 1.00 96.38 108 ALA A N 1
ATOM 848 C CA . ALA A 1 108 ? -1.047 0.663 8.991 1.00 96.38 108 ALA A CA 1
ATOM 849 C C . ALA A 1 108 ? -2.014 1.509 9.845 1.00 96.38 108 ALA A C 1
ATOM 851 O O . ALA A 1 108 ? -3.027 0.949 10.278 1.00 96.38 108 ALA A O 1
ATOM 852 N N . PRO A 1 109 ? -1.812 2.831 10.033 1.00 96.00 109 PRO A N 1
ATOM 853 C CA . PRO A 1 109 ? -2.759 3.665 10.771 1.00 96.00 109 PRO A CA 1
ATOM 854 C C . PRO A 1 109 ? -4.160 3.682 10.145 1.00 96.00 109 PRO A C 1
ATOM 856 O O . PRO A 1 109 ? -5.155 3.601 10.865 1.00 96.00 109 PRO A O 1
ATOM 859 N N . ARG A 1 110 ? -4.264 3.694 8.806 1.00 96.00 110 ARG A N 1
ATOM 860 C CA . ARG A 1 110 ? -5.564 3.660 8.113 1.00 96.00 110 ARG A CA 1
ATOM 861 C C . ARG A 1 110 ? -6.218 2.288 8.196 1.00 96.00 110 ARG A C 1
ATOM 863 O O . ARG A 1 110 ? -7.428 2.203 8.380 1.00 96.00 110 ARG A O 1
ATOM 870 N N . LEU A 1 111 ? -5.441 1.206 8.118 1.00 95.81 111 LEU A N 1
ATOM 871 C CA . LEU A 1 111 ? -5.978 -0.143 8.335 1.00 95.81 111 LEU A CA 1
ATOM 872 C C . LEU A 1 111 ? -6.518 -0.311 9.759 1.00 95.81 111 LEU A C 1
ATOM 874 O O . LEU A 1 111 ? -7.588 -0.891 9.947 1.00 95.81 111 LEU A O 1
ATOM 878 N N . LEU A 1 112 ? -5.798 0.215 10.754 1.00 95.25 112 LEU A N 1
ATOM 879 C CA . LEU A 1 112 ? -6.228 0.190 12.148 1.00 95.25 112 LEU A CA 1
ATOM 880 C C . LEU A 1 112 ? -7.511 1.000 12.344 1.00 95.25 112 LEU A C 1
ATOM 882 O O . LEU A 1 112 ? -8.441 0.500 12.971 1.00 95.25 112 LEU A O 1
ATOM 886 N N . PHE A 1 113 ? -7.587 2.195 11.757 1.00 94.38 113 PHE A N 1
ATOM 887 C CA . PHE A 1 113 ? -8.796 3.013 11.773 1.00 94.38 113 PHE A CA 1
ATOM 888 C C . PHE A 1 113 ? -9.998 2.269 11.169 1.00 94.38 113 PHE A C 1
ATOM 890 O O . PH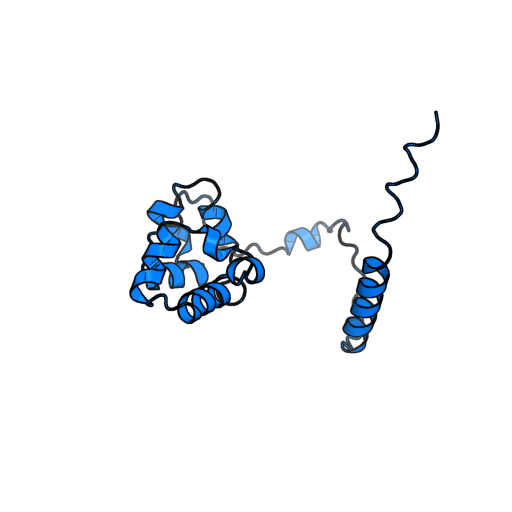E A 1 113 ? -11.040 2.151 11.810 1.00 94.38 113 PHE A O 1
ATOM 897 N N . LEU A 1 114 ? -9.842 1.681 9.975 1.00 94.25 114 LEU A N 1
ATOM 898 C CA . LEU A 1 114 ? -10.905 0.896 9.334 1.00 94.25 114 LEU A CA 1
ATOM 899 C C . LEU A 1 114 ? -11.382 -0.247 10.244 1.00 94.25 114 LEU A C 1
ATOM 901 O O . LEU A 1 114 ? -12.581 -0.492 10.373 1.00 94.25 114 LEU A O 1
ATOM 905 N N . LYS A 1 115 ? -10.456 -0.917 10.931 1.00 95.19 115 LYS A N 1
ATOM 906 C CA . LYS A 1 115 ? -10.795 -1.964 11.897 1.00 95.19 115 LYS A CA 1
ATOM 907 C C . LYS A 1 115 ? -11.553 -1.416 13.112 1.00 95.19 115 LYS A C 1
ATOM 909 O O . LYS A 1 115 ? -12.498 -2.055 13.567 1.00 95.19 115 LYS A O 1
ATOM 914 N N . GLN A 1 116 ? -11.170 -0.248 13.628 1.00 94.75 116 GLN A N 1
ATOM 915 C CA . GLN A 1 116 ? -11.840 0.402 14.763 1.00 94.75 116 GLN A CA 1
ATOM 916 C C . GLN A 1 116 ? -13.296 0.766 14.453 1.00 94.75 116 GLN A C 1
ATOM 918 O O . GLN A 1 116 ? -14.146 0.636 15.330 1.00 94.75 116 GLN A O 1
ATOM 923 N N . ILE A 1 117 ? -13.605 1.139 13.208 1.00 93.38 117 ILE A N 1
ATOM 924 C CA . ILE A 1 117 ? -14.984 1.413 12.764 1.00 93.38 117 ILE A CA 1
ATOM 925 C C . ILE A 1 117 ? -15.760 0.147 12.348 1.00 93.38 117 ILE A C 1
ATOM 927 O O . ILE A 1 117 ? -16.865 0.242 11.817 1.00 93.38 117 ILE A O 1
ATOM 931 N N . GLY A 1 118 ? -15.203 -1.048 12.580 1.00 95.12 118 GLY A N 1
ATOM 932 C CA . GLY A 1 118 ? -15.887 -2.327 12.366 1.00 95.12 118 GLY A CA 1
ATOM 933 C C . GLY A 1 118 ? -15.695 -2.954 10.983 1.00 95.12 118 GLY A C 1
ATOM 934 O O . GLY A 1 118 ? -16.438 -3.865 10.616 1.00 95.12 118 GLY A O 1
ATOM 935 N N . VAL A 1 119 ? -14.713 -2.507 10.194 1.00 96.38 119 VAL A N 1
ATOM 936 C CA . VAL A 1 119 ? -14.372 -3.190 8.940 1.00 96.38 119 VAL A CA 1
ATOM 937 C C . VAL A 1 119 ? -13.651 -4.501 9.239 1.00 96.38 119 VAL A C 1
ATOM 939 O O . VAL A 1 119 ? -12.567 -4.531 9.819 1.00 96.38 119 VAL A O 1
ATOM 942 N N . GLU A 1 120 ? -14.242 -5.594 8.767 1.00 95.62 120 GLU A N 1
ATOM 943 C CA . GLU A 1 120 ? -13.649 -6.929 8.822 1.00 95.62 120 GLU A CA 1
ATOM 944 C C . GLU A 1 120 ? -12.346 -7.022 8.018 1.00 95.62 120 GLU A C 1
ATOM 946 O O . GLU A 1 120 ? -12.258 -6.513 6.896 1.00 95.62 120 GLU A O 1
ATOM 951 N N . ASN A 1 121 ? -11.367 -7.777 8.530 1.00 93.12 121 ASN A N 1
ATOM 952 C CA . ASN A 1 121 ? -10.070 -7.972 7.865 1.00 93.12 121 ASN A CA 1
ATOM 953 C C . ASN A 1 121 ? -10.222 -8.476 6.416 1.00 93.12 121 ASN A C 1
ATOM 955 O O . ASN A 1 121 ? -9.488 -8.051 5.527 1.00 93.12 121 ASN A O 1
ATOM 959 N N . SER A 1 122 ? -11.212 -9.339 6.162 1.00 95.25 122 SER A N 1
ATOM 960 C CA . SER A 1 122 ? -11.508 -9.895 4.833 1.00 95.25 122 SER A CA 1
ATOM 961 C C . SER A 1 122 ? -11.993 -8.854 3.818 1.00 95.25 122 SER A C 1
ATOM 963 O O . SER A 1 122 ? -11.921 -9.091 2.613 1.00 95.25 122 SER A O 1
ATOM 965 N N . ARG A 1 123 ? -12.479 -7.692 4.277 1.00 96.06 123 ARG A N 1
ATOM 966 C CA . ARG A 1 123 ? -12.962 -6.603 3.416 1.00 96.06 123 ARG A CA 1
ATOM 967 C C . ARG A 1 123 ? -11.899 -5.549 3.122 1.00 96.06 123 ARG A C 1
ATOM 969 O O . ARG A 1 123 ? -12.085 -4.785 2.176 1.00 96.06 123 ARG A O 1
ATOM 976 N N . LEU A 1 124 ? -10.793 -5.511 3.869 1.00 96.69 124 LEU A N 1
ATOM 977 C CA . LEU A 1 124 ? -9.744 -4.496 3.699 1.00 96.69 124 LEU A CA 1
ATOM 978 C C . LEU A 1 124 ? -9.171 -4.503 2.276 1.00 96.69 124 LEU A C 1
ATOM 980 O O . LEU A 1 124 ? -9.152 -3.462 1.619 1.00 96.69 124 LEU A O 1
ATOM 984 N N . GLY A 1 125 ? -8.804 -5.679 1.756 1.00 97.06 125 GLY A N 1
ATOM 985 C CA . GLY A 1 125 ? -8.299 -5.815 0.386 1.00 97.06 125 GLY A CA 1
ATOM 986 C C . GLY A 1 125 ? -9.287 -5.315 -0.670 1.00 97.06 125 GLY A C 1
ATOM 987 O O . GLY A 1 125 ? -8.906 -4.599 -1.602 1.00 97.06 125 GLY A O 1
ATOM 988 N N . TYR A 1 126 ? -10.577 -5.623 -0.492 1.00 97.50 126 TYR A N 1
ATOM 989 C CA . TYR A 1 126 ? -11.646 -5.140 -1.367 1.00 97.50 126 TYR A CA 1
ATOM 990 C C . TYR A 1 126 ? -11.758 -3.613 -1.322 1.00 97.50 126 TYR A C 1
ATOM 992 O O . TYR A 1 126 ? -11.771 -2.981 -2.379 1.00 97.50 126 TYR A O 1
ATOM 1000 N N . ILE A 1 127 ? -11.803 -3.015 -0.129 1.00 97.06 127 ILE A N 1
ATOM 1001 C CA . ILE A 1 127 ? -11.943 -1.564 0.047 1.00 97.06 127 ILE A CA 1
ATOM 1002 C C . ILE A 1 127 ? -10.781 -0.832 -0.616 1.00 97.06 127 ILE A C 1
ATOM 1004 O O . ILE A 1 127 ? -11.021 0.052 -1.432 1.00 97.06 127 ILE A O 1
ATOM 1008 N N . ILE A 1 128 ? -9.542 -1.248 -0.353 1.00 97.75 128 ILE A N 1
ATOM 1009 C CA . ILE A 1 128 ? -8.345 -0.605 -0.914 1.00 97.75 128 ILE A CA 1
ATOM 1010 C C . ILE A 1 128 ? -8.297 -0.769 -2.438 1.00 97.75 128 ILE A C 1
ATOM 1012 O O . ILE A 1 128 ? -7.983 0.176 -3.156 1.00 97.75 128 ILE A O 1
ATOM 1016 N N . THR A 1 129 ? -8.675 -1.942 -2.959 1.00 97.12 129 THR A N 1
ATOM 1017 C CA . THR A 1 129 ? -8.753 -2.177 -4.411 1.00 97.12 129 THR A CA 1
ATOM 1018 C C . THR A 1 129 ? -9.731 -1.215 -5.098 1.00 97.12 129 THR A C 1
ATOM 1020 O O . THR A 1 129 ? -9.505 -0.801 -6.236 1.00 97.12 129 THR A O 1
ATOM 1023 N N . HIS A 1 130 ? -10.838 -0.867 -4.436 1.00 96.81 130 HIS A N 1
ATOM 1024 C CA . HIS A 1 130 ? -11.868 -0.003 -5.018 1.00 96.81 130 HIS A CA 1
ATOM 1025 C C . HIS A 1 130 ? -11.613 1.481 -4.741 1.00 96.81 130 HIS A C 1
ATOM 1027 O O . HIS A 1 130 ? -11.849 2.303 -5.631 1.00 96.81 130 HIS A O 1
ATOM 1033 N N . ASN A 1 131 ? -11.076 1.813 -3.569 1.00 96.44 131 ASN A N 1
ATOM 1034 C CA . ASN A 1 131 ? -10.742 3.160 -3.131 1.00 96.44 131 ASN A CA 1
ATOM 1035 C C . ASN A 1 131 ? -9.316 3.212 -2.539 1.00 96.44 131 ASN A C 1
ATOM 1037 O O . ASN A 1 131 ? -9.158 3.199 -1.320 1.00 96.44 131 ASN A O 1
ATOM 1041 N N . PRO A 1 132 ? -8.269 3.290 -3.379 1.00 96.31 132 PRO A N 1
ATOM 1042 C CA . PRO A 1 132 ? -6.881 3.298 -2.914 1.00 96.31 132 PRO A CA 1
ATOM 1043 C C . PRO A 1 132 ? -6.497 4.593 -2.182 1.00 96.31 132 PRO A C 1
ATOM 1045 O O . PRO A 1 132 ? -5.587 4.575 -1.359 1.00 96.31 132 PRO A O 1
ATOM 1048 N N . PHE A 1 133 ? -7.208 5.700 -2.427 1.00 95.31 133 PHE A N 1
ATOM 1049 C CA . PHE A 1 133 ? -6.949 6.998 -1.791 1.00 95.31 133 PHE A CA 1
ATOM 1050 C C . PHE A 1 133 ? -7.283 7.016 -0.297 1.00 95.31 133 PHE A C 1
ATOM 1052 O O . PHE A 1 133 ? -6.873 7.933 0.408 1.00 95.31 133 PHE A O 1
ATOM 1059 N N . ILE A 1 134 ? -7.960 5.977 0.211 1.00 94.56 134 ILE A N 1
ATOM 1060 C CA . ILE A 1 134 ? -8.117 5.781 1.653 1.00 94.56 134 ILE A CA 1
ATOM 1061 C C . ILE A 1 134 ? -6.760 5.701 2.360 1.00 94.56 134 ILE A C 1
ATOM 1063 O O . ILE A 1 134 ? -6.662 6.115 3.503 1.00 94.56 134 ILE A O 1
ATOM 1067 N N . LEU A 1 135 ? -5.708 5.225 1.680 1.00 95.25 135 LEU A N 1
ATOM 1068 C CA . LEU A 1 135 ? -4.364 5.079 2.248 1.00 95.25 135 LEU A CA 1
ATOM 1069 C C . LEU A 1 135 ? -3.625 6.412 2.421 1.00 95.25 135 LEU A C 1
ATOM 1071 O O . LEU A 1 135 ? -2.678 6.482 3.193 1.00 95.25 135 LEU A O 1
ATOM 1075 N N . THR A 1 136 ? -4.061 7.461 1.725 1.00 91.50 136 THR A N 1
ATOM 1076 C CA . THR A 1 136 ? -3.502 8.820 1.818 1.00 91.50 136 THR A CA 1
ATOM 1077 C C . THR A 1 136 ? -4.460 9.797 2.484 1.00 91.50 136 THR A C 1
ATOM 1079 O O . THR A 1 136 ? -4.156 10.982 2.583 1.00 91.50 136 THR A O 1
ATOM 1082 N N . ALA A 1 137 ? -5.639 9.330 2.897 1.00 87.75 137 ALA A N 1
ATOM 1083 C CA . ALA A 1 137 ? -6.600 10.166 3.585 1.00 87.75 137 ALA A CA 1
ATOM 1084 C C . ALA A 1 137 ? -6.023 10.639 4.924 1.00 87.75 137 ALA A C 1
ATOM 1086 O O . ALA A 1 137 ? -5.282 9.915 5.608 1.00 87.75 137 ALA A O 1
ATOM 1087 N N . ASP A 1 138 ? -6.371 11.874 5.264 1.00 85.31 138 ASP A N 1
ATOM 1088 C CA . ASP A 1 138 ? -6.147 12.429 6.587 1.00 85.31 138 ASP A CA 1
ATOM 1089 C C . ASP A 1 138 ? -7.031 11.674 7.587 1.00 85.31 138 ASP A C 1
ATOM 1091 O O . ASP A 1 138 ? -8.234 11.519 7.362 1.00 85.31 138 ASP A O 1
ATOM 1095 N N . LEU A 1 139 ? -6.419 11.163 8.654 1.00 79.06 139 LEU A N 1
ATOM 1096 C CA . LEU A 1 139 ? -7.116 10.386 9.674 1.00 79.06 139 LEU A CA 1
ATOM 1097 C C . LEU A 1 139 ? -8.137 11.240 10.432 1.00 79.06 139 LEU A C 1
ATOM 1099 O O . LEU A 1 139 ? -9.201 10.720 10.761 1.00 79.06 139 LEU A O 1
ATOM 1103 N N . ASP A 1 140 ? -7.872 12.534 10.623 1.00 74.25 140 ASP A N 1
ATOM 1104 C CA . ASP A 1 140 ? -8.801 13.444 11.298 1.00 74.25 140 ASP A CA 1
ATOM 1105 C C . ASP A 1 140 ? -10.074 13.630 10.456 1.00 74.25 140 ASP A C 1
ATOM 1107 O O . ASP A 1 140 ? -11.191 13.611 10.972 1.00 74.25 140 ASP A O 1
ATOM 1111 N N . ASN A 1 141 ? -9.924 13.691 9.127 1.00 67.69 141 ASN A N 1
ATOM 1112 C CA . ASN A 1 141 ? -11.053 13.752 8.194 1.00 67.69 141 ASN A CA 1
ATOM 1113 C C . ASN A 1 141 ? -11.830 12.430 8.093 1.00 67.69 141 ASN A C 1
ATOM 1115 O O . ASN A 1 141 ? -12.961 12.431 7.614 1.00 67.69 141 ASN A O 1
ATOM 1119 N N . LEU A 1 142 ? -11.239 11.301 8.495 1.00 62.78 142 LEU A N 1
ATOM 1120 C CA . LEU A 1 142 ? -11.933 10.013 8.533 1.00 62.78 142 LEU A CA 1
ATOM 1121 C C . LEU A 1 142 ? -12.738 9.814 9.826 1.00 62.78 142 LEU A C 1
ATOM 1123 O O . LEU A 1 142 ? -13.665 9.006 9.832 1.00 62.78 142 LEU A O 1
ATOM 1127 N N . GLN A 1 143 ? -12.396 10.530 10.901 1.00 61.84 143 GLN A N 1
ATOM 1128 C CA . GLN A 1 143 ? -13.074 10.466 12.201 1.00 61.84 143 GLN A CA 1
ATOM 1129 C C . GLN A 1 143 ? -14.285 11.405 12.332 1.00 61.84 143 GLN A C 1
ATOM 1131 O O . GLN A 1 143 ? -15.059 11.239 13.277 1.00 61.84 143 GLN A O 1
ATOM 1136 N N . ALA A 1 144 ? -14.415 12.384 11.432 1.00 50.50 144 ALA A N 1
ATOM 1137 C CA . ALA A 1 144 ? -15.424 13.444 11.478 1.00 50.50 144 ALA A CA 1
ATOM 1138 C C . ALA A 1 144 ? -16.827 13.012 11.014 1.00 50.50 144 ALA A C 1
ATOM 1140 O O . ALA A 1 144 ? -16.937 12.177 10.086 1.00 50.50 144 ALA A O 1
#

Sequence (144 aa):
SEHVISLGRYLMQPFKTLFIVLSEFLFSSVDLDVAEEYSALEEISDEEAAGISIPANIPPASNSLRDYVDKSETLTKLVQLGVHLWKLEQRPNVGSMLLRLDFNTDVAPRLLFLKQIGVENSRLGYIITHNPFILTADLDNLQA

Radius of gyration: 22.24 Å; chains: 1; bounding box: 50×64×40 Å

Organism: Nothobranchius furzeri (NCBI:txid105023)